Protein AF-A0A968JNY1-F1 (afdb_monomer)

Sequence (76 aa):
MISVFGSNFGEEEALAAGQTIQSQWTGIGKKVQEFEEKFAKHLHQEDFLLVDSGSNALFMAVRLLDLPKNSEIIVP

Structure (mmCIF, N/CA/C/O backbone):
data_AF-A0A968JNY1-F1
#
_entry.id   AF-A0A968JNY1-F1
#
loop_
_atom_site.group_PDB
_atom_site.id
_atom_site.type_symbol
_atom_site.label_atom_id
_atom_site.label_alt_id
_atom_site.label_comp_id
_atom_site.label_asym_id
_atom_site.label_entity_id
_atom_site.label_seq_id
_atom_site.pdbx_PDB_ins_code
_atom_site.Cartn_x
_atom_site.Cartn_y
_atom_site.Cartn_z
_atom_site.occupancy
_atom_site.B_iso_or_equiv
_atom_site.auth_seq_id
_atom_site.auth_comp_id
_atom_site.auth_asym_id
_atom_site.auth_atom_id
_atom_site.pdbx_PDB_model_num
ATOM 1 N N . MET A 1 1 ? 16.543 17.127 21.445 1.00 74.00 1 MET A N 1
ATOM 2 C CA . MET A 1 1 ? 16.911 16.420 20.199 1.00 74.00 1 MET A CA 1
ATOM 3 C C . MET A 1 1 ? 15.702 16.493 19.282 1.00 74.00 1 MET A C 1
ATOM 5 O O . MET A 1 1 ? 14.624 16.153 19.748 1.00 74.00 1 MET A O 1
ATOM 9 N N . ILE A 1 2 ? 15.840 17.021 18.063 1.00 91.12 2 ILE A N 1
ATOM 10 C CA . ILE A 1 2 ? 14.731 17.097 17.095 1.00 91.12 2 ILE A CA 1
ATOM 11 C C . ILE A 1 2 ? 14.820 15.857 16.209 1.00 91.12 2 ILE A C 1
ATOM 13 O O . ILE A 1 2 ? 15.885 15.593 15.653 1.00 91.12 2 ILE A O 1
ATOM 17 N N . SER A 1 3 ? 13.735 15.088 16.114 1.00 92.12 3 SER A N 1
ATOM 18 C CA . SER A 1 3 ? 13.697 13.918 15.236 1.00 92.12 3 SER A CA 1
ATOM 19 C C . SER A 1 3 ? 13.497 14.343 13.783 1.00 92.12 3 SER A C 1
ATOM 21 O O . SER A 1 3 ? 12.667 15.206 13.509 1.00 92.12 3 SER A O 1
ATOM 23 N N . VAL A 1 4 ? 14.233 13.722 12.858 1.00 95.56 4 VAL A N 1
ATOM 24 C CA . VAL A 1 4 ? 14.067 13.935 11.406 1.00 95.56 4 VAL A CA 1
ATOM 25 C C . VAL A 1 4 ? 12.840 13.183 10.880 1.00 95.56 4 VAL A C 1
ATOM 27 O O . VAL A 1 4 ? 12.158 13.663 9.981 1.00 95.56 4 VAL A O 1
ATOM 30 N N . PHE A 1 5 ? 12.529 12.029 11.477 1.00 95.38 5 PHE A N 1
ATOM 31 C CA . PHE A 1 5 ? 11.383 11.191 11.125 1.00 95.38 5 PHE A CA 1
ATOM 32 C C . PHE A 1 5 ? 10.626 10.763 12.382 1.00 95.38 5 PHE A C 1
ATOM 34 O O . PHE A 1 5 ? 11.213 10.593 13.451 1.00 95.38 5 PHE A O 1
ATOM 41 N N . GLY A 1 6 ? 9.320 10.568 12.263 1.00 92.88 6 GLY A N 1
ATOM 42 C CA . GLY A 1 6 ? 8.478 10.111 13.360 1.00 92.88 6 GLY A CA 1
ATOM 43 C C . GLY A 1 6 ? 7.085 9.756 12.867 1.00 92.88 6 GLY A C 1
ATOM 44 O O . GLY A 1 6 ? 6.698 10.124 11.759 1.00 92.88 6 GLY A O 1
ATOM 45 N N . SER A 1 7 ? 6.340 9.035 13.697 1.0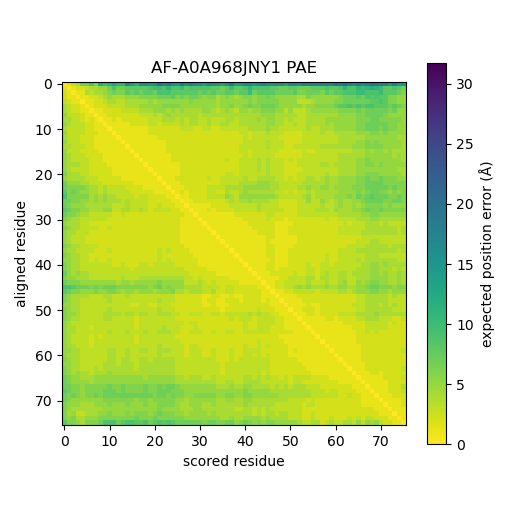0 94.69 7 SER A N 1
ATOM 46 C CA . SER A 1 7 ? 4.939 8.706 13.443 1.00 94.69 7 SER A CA 1
ATOM 47 C C . SER A 1 7 ? 4.049 9.541 14.355 1.00 94.69 7 SER A C 1
ATOM 49 O O . SER A 1 7 ? 4.361 9.713 15.532 1.00 94.69 7 SER A O 1
ATOM 51 N N . ASN A 1 8 ? 2.951 10.062 13.813 1.00 95.12 8 ASN A N 1
ATOM 52 C CA . ASN A 1 8 ? 1.968 10.835 14.565 1.00 95.12 8 ASN A CA 1
ATOM 53 C C . ASN A 1 8 ? 0.745 9.959 14.859 1.00 95.12 8 ASN A C 1
ATOM 55 O O . ASN A 1 8 ? -0.263 10.063 14.170 1.00 95.12 8 ASN A O 1
ATOM 59 N N . PHE A 1 9 ? 0.875 9.053 15.828 1.00 96.62 9 PHE A N 1
ATOM 60 C CA . PHE A 1 9 ? -0.226 8.202 16.281 1.00 96.62 9 PHE A CA 1
ATOM 61 C C . PHE A 1 9 ? -0.884 8.804 17.521 1.00 96.62 9 PHE A C 1
ATOM 63 O O . PHE A 1 9 ? -0.190 9.196 18.462 1.00 96.62 9 PHE A O 1
ATOM 70 N N . GLY A 1 10 ? -2.212 8.855 17.523 1.00 97.56 10 GLY A N 1
ATOM 71 C CA . GLY A 1 1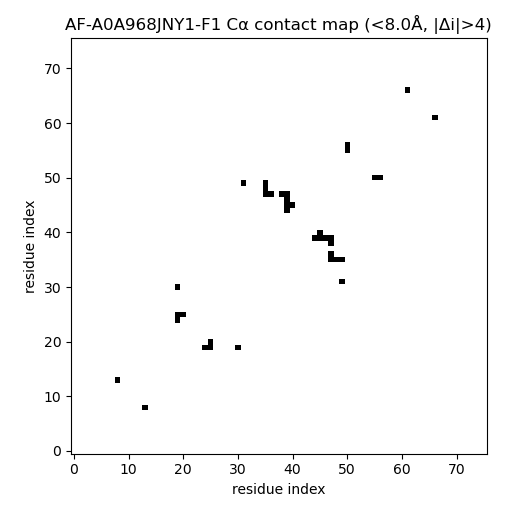0 ? -3.036 9.297 18.635 1.00 97.56 10 GLY A CA 1
ATOM 72 C C . GLY A 1 10 ? -3.936 8.188 19.179 1.00 97.56 10 GLY A C 1
ATOM 73 O O . GLY A 1 10 ? -3.742 6.993 18.942 1.00 97.56 10 GLY A O 1
ATOM 74 N N . GLU A 1 11 ? -4.936 8.603 19.954 1.00 98.31 11 GLU A N 1
ATOM 75 C CA . GLU A 1 11 ? -5.910 7.694 20.564 1.00 98.31 11 GLU A CA 1
ATOM 76 C C . GLU A 1 11 ? -6.794 7.002 19.516 1.00 98.31 11 GLU A C 1
ATOM 78 O O . GLU A 1 11 ? -7.150 5.835 19.683 1.00 98.31 11 GLU A O 1
ATOM 83 N N . GLU A 1 12 ? -7.091 7.684 18.406 1.00 98.12 12 GLU A N 1
ATOM 84 C CA . GLU A 1 12 ? -7.902 7.141 17.313 1.00 98.12 12 GLU A CA 1
ATOM 85 C C . GLU A 1 12 ? -7.243 5.909 16.675 1.00 98.12 12 GLU A C 1
ATOM 87 O O . GLU A 1 12 ? -7.889 4.865 16.529 1.00 98.12 12 GLU A O 1
ATOM 92 N N . GLU A 1 13 ? -5.945 5.979 16.360 1.00 97.62 13 GLU A N 1
ATOM 93 C CA . GLU A 1 13 ? -5.209 4.849 15.788 1.00 97.62 13 GLU A CA 1
ATOM 94 C C . GLU A 1 13 ? -5.060 3.702 16.790 1.00 97.62 13 GLU A C 1
ATOM 96 O O . GLU A 1 13 ? -5.225 2.533 16.424 1.00 97.62 13 GLU A O 1
ATOM 101 N N . ALA A 1 14 ? -4.804 4.019 18.064 1.00 98.19 14 ALA A N 1
ATOM 102 C CA . ALA A 1 14 ? -4.707 3.019 19.123 1.00 98.19 14 ALA A CA 1
ATOM 103 C C . ALA A 1 14 ? -6.031 2.258 19.309 1.00 98.19 14 ALA A C 1
ATOM 105 O O . ALA A 1 14 ? -6.035 1.026 19.403 1.00 98.19 14 ALA A O 1
ATOM 106 N N . LEU A 1 15 ? -7.162 2.970 19.303 1.00 98.25 15 LEU A N 1
ATOM 107 C CA . LEU A 1 15 ? -8.488 2.371 19.410 1.00 98.25 15 LEU A CA 1
ATOM 108 C C . LEU A 1 15 ? -8.806 1.491 18.194 1.00 98.25 15 LEU A C 1
ATOM 110 O O . LEU A 1 15 ? -9.284 0.368 18.363 1.00 98.25 15 LEU A O 1
ATOM 114 N N . ALA A 1 16 ? -8.508 1.956 16.977 1.00 96.75 16 ALA A N 1
ATOM 115 C CA . ALA A 1 16 ? -8.734 1.188 15.752 1.00 96.75 16 ALA A CA 1
ATOM 116 C C . ALA A 1 16 ? -7.909 -0.115 15.714 1.00 96.75 16 ALA A C 1
ATOM 118 O O . ALA A 1 16 ? -8.429 -1.182 15.357 1.00 96.75 16 ALA A O 1
ATOM 119 N N . ALA A 1 17 ? -6.643 -0.058 16.140 1.00 96.62 17 ALA A N 1
ATOM 120 C CA . ALA A 1 17 ? -5.796 -1.239 16.284 1.00 96.62 17 ALA A CA 1
ATOM 121 C C . ALA A 1 17 ? -6.349 -2.200 17.352 1.00 96.62 17 ALA A C 1
ATOM 123 O O . ALA A 1 17 ? -6.479 -3.401 17.103 1.00 96.62 17 ALA A O 1
ATOM 124 N N . GLY A 1 18 ? -6.758 -1.670 18.510 1.00 97.69 18 GLY A N 1
ATOM 125 C CA . GLY A 1 18 ? -7.367 -2.444 19.592 1.00 97.69 18 GLY A CA 1
ATOM 126 C C . GLY A 1 18 ? -8.644 -3.174 19.167 1.00 97.69 18 GLY A C 1
ATOM 127 O O . GLY A 1 18 ? -8.785 -4.366 19.436 1.00 97.69 18 GLY A O 1
ATOM 128 N N . GLN A 1 19 ? -9.538 -2.504 18.435 1.00 96.56 19 GLN A N 1
ATOM 129 C CA . GLN A 1 19 ? -10.758 -3.112 17.887 1.00 96.56 19 GLN A CA 1
ATOM 130 C C . GLN A 1 19 ? -10.446 -4.268 16.929 1.00 96.56 19 GLN A C 1
ATOM 132 O O . GLN A 1 19 ? -11.114 -5.302 16.962 1.00 96.56 19 GLN A O 1
ATOM 137 N N . THR A 1 20 ? -9.411 -4.123 16.099 1.00 96.69 20 THR A N 1
ATOM 138 C CA . THR A 1 20 ? -8.974 -5.180 15.175 1.00 96.69 20 THR A CA 1
ATOM 139 C C . THR A 1 20 ? -8.479 -6.407 15.944 1.00 96.69 20 THR A C 1
ATOM 141 O O . THR A 1 20 ? -8.900 -7.527 15.656 1.00 96.69 20 THR A O 1
ATOM 144 N N . ILE A 1 21 ? -7.676 -6.212 16.993 1.00 97.00 21 ILE A N 1
ATOM 145 C CA . ILE A 1 21 ? -7.212 -7.302 17.867 1.00 97.00 21 ILE A CA 1
ATOM 146 C C . ILE A 1 21 ? -8.396 -7.978 18.581 1.00 97.00 21 ILE A C 1
ATOM 148 O O . ILE A 1 21 ? -8.503 -9.205 18.599 1.00 97.00 21 ILE A O 1
ATOM 152 N N . GLN A 1 22 ? -9.322 -7.190 19.133 1.00 97.12 22 GLN A N 1
ATOM 153 C CA . GLN A 1 22 ? -10.513 -7.701 19.821 1.00 97.12 22 GLN A CA 1
ATOM 154 C C . GLN A 1 22 ? -11.436 -8.496 18.892 1.00 97.12 22 GLN A C 1
ATOM 156 O O . GLN A 1 22 ? -12.060 -9.454 19.338 1.00 97.12 22 GLN A O 1
ATOM 161 N N . SER A 1 23 ? -11.473 -8.159 17.598 1.00 95.75 23 SER A N 1
ATOM 162 C CA . SER A 1 23 ? -12.241 -8.902 16.591 1.00 95.75 23 SER A CA 1
ATOM 163 C C . SER A 1 23 ? -11.725 -10.322 16.326 1.00 95.75 23 SER A C 1
ATOM 165 O O . SER A 1 23 ? -12.397 -11.087 15.640 1.00 95.75 23 SER A O 1
ATOM 167 N N . GLN A 1 24 ? -10.546 -10.678 16.858 1.00 95.25 24 GLN A N 1
ATOM 168 C CA . GLN A 1 24 ? -9.855 -11.953 16.618 1.00 95.25 24 GLN A CA 1
ATOM 169 C C . GLN A 1 24 ? -9.488 -12.193 15.143 1.00 95.25 24 GLN A C 1
ATOM 171 O O . GLN A 1 24 ? -9.135 -13.308 14.764 1.00 95.25 24 GLN A O 1
ATOM 176 N N . TRP A 1 25 ? -9.511 -11.143 14.318 1.00 95.06 25 TRP A N 1
ATOM 177 C CA . TRP A 1 25 ? -9.073 -11.182 12.928 1.00 95.06 25 TRP A CA 1
ATOM 178 C C . TRP A 1 25 ? -8.079 -10.056 12.640 1.00 95.06 25 TRP A C 1
ATOM 180 O O . TRP A 1 25 ? -8.458 -8.920 12.361 1.00 95.06 25 TRP A O 1
ATOM 190 N N . THR A 1 26 ? -6.788 -10.376 12.708 1.00 94.50 26 THR A N 1
ATOM 191 C CA . THR A 1 26 ? -5.688 -9.416 12.498 1.00 94.50 26 THR A CA 1
ATOM 192 C C . THR A 1 26 ? -5.069 -9.482 11.101 1.00 94.50 26 THR A C 1
ATOM 194 O O . THR A 1 26 ? -4.182 -8.693 10.787 1.00 94.50 26 THR A O 1
ATOM 197 N N . GLY A 1 27 ? -5.514 -10.426 10.268 1.00 93.31 27 GLY A N 1
ATOM 198 C CA . GLY A 1 27 ? -5.048 -10.583 8.894 1.00 93.31 27 GLY A CA 1
ATOM 199 C C . GLY A 1 27 ? -5.809 -9.715 7.891 1.00 93.31 27 GLY A C 1
ATOM 200 O O . GLY A 1 27 ? -6.634 -8.872 8.247 1.00 93.31 27 GLY A O 1
ATOM 201 N N . ILE A 1 28 ? -5.563 -9.976 6.605 1.00 94.94 28 ILE A N 1
ATOM 202 C CA . ILE A 1 28 ? -6.316 -9.369 5.501 1.00 94.94 28 ILE A CA 1
ATOM 203 C C . ILE A 1 28 ? -7.799 -9.722 5.654 1.00 94.94 28 ILE A C 1
ATOM 205 O O . ILE A 1 28 ? -8.158 -10.878 5.878 1.00 94.94 28 ILE A O 1
ATOM 209 N N . GLY A 1 29 ? -8.667 -8.719 5.576 1.00 93.69 29 GLY A N 1
ATOM 210 C CA . GLY A 1 29 ? -10.099 -8.881 5.793 1.00 93.69 29 GLY A CA 1
ATOM 211 C 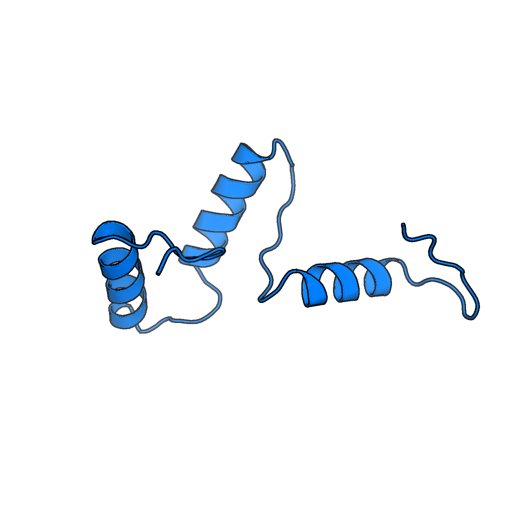C . GLY A 1 29 ? -10.833 -7.555 5.670 1.00 93.69 29 GLY A C 1
ATOM 212 O O . GLY A 1 29 ? -10.369 -6.638 4.997 1.00 93.69 29 GLY A O 1
ATOM 213 N N . LYS A 1 30 ? -11.962 -7.429 6.372 1.00 94.38 30 LYS A N 1
ATOM 214 C CA . LYS A 1 30 ? -12.875 -6.284 6.236 1.00 94.38 30 LYS A CA 1
ATOM 215 C C . LYS A 1 30 ? -12.190 -4.918 6.379 1.00 94.38 30 LYS A C 1
ATOM 217 O O . LYS A 1 30 ? -12.479 -4.011 5.612 1.00 94.38 30 LYS A O 1
ATOM 222 N N . LYS A 1 31 ? -11.267 -4.766 7.335 1.00 95.38 31 LYS A N 1
ATOM 223 C CA . LYS A 1 31 ? -10.541 -3.501 7.547 1.00 95.38 31 LYS A CA 1
ATOM 224 C C . LYS A 1 31 ? -9.604 -3.137 6.397 1.00 95.38 31 LYS A C 1
ATOM 226 O O . LYS A 1 31 ? -9.474 -1.957 6.094 1.00 95.38 31 LYS A O 1
ATOM 231 N N . VAL A 1 32 ? -8.998 -4.135 5.754 1.00 96.88 32 VAL A N 1
ATOM 232 C CA . VAL A 1 32 ? -8.177 -3.927 4.554 1.00 96.88 32 VAL A CA 1
ATOM 233 C C . VAL A 1 32 ? -9.064 -3.497 3.393 1.00 96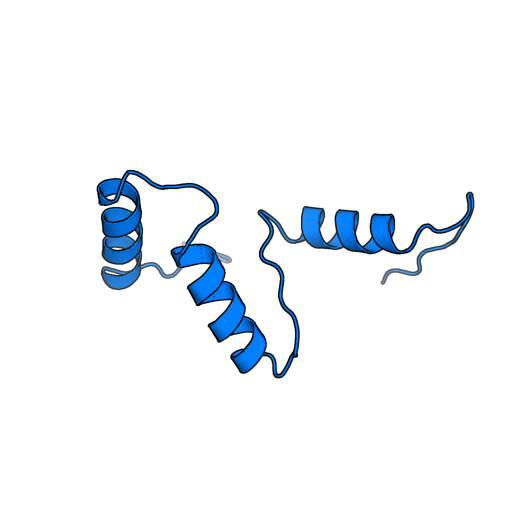.88 32 VAL A C 1
ATOM 235 O O . VAL A 1 32 ? -8.799 -2.456 2.811 1.00 96.88 32 VAL A O 1
ATOM 238 N N . GLN A 1 33 ? -10.175 -4.196 3.152 1.00 96.81 33 GLN A N 1
ATOM 239 C CA . GLN A 1 33 ? -11.126 -3.821 2.103 1.00 96.81 33 GLN A CA 1
ATOM 240 C C . GLN A 1 33 ? -11.663 -2.387 2.292 1.00 96.81 33 GLN A C 1
ATOM 242 O O . GLN A 1 33 ? -11.656 -1.587 1.361 1.00 96.81 33 GLN A O 1
ATOM 247 N N . GLU A 1 34 ? -12.068 -2.026 3.517 1.00 96.62 34 GLU A N 1
ATOM 248 C CA . GLU A 1 34 ? -12.513 -0.663 3.849 1.00 96.62 34 GLU A CA 1
ATOM 249 C C . GLU A 1 34 ? -11.427 0.389 3.570 1.00 96.62 34 GLU A C 1
ATOM 251 O O . GLU A 1 34 ? -11.744 1.519 3.189 1.00 96.62 34 GLU A O 1
ATOM 256 N N . PHE A 1 35 ? -10.156 0.052 3.807 1.00 97.12 35 PHE A N 1
ATOM 257 C CA . PHE A 1 35 ? -9.032 0.929 3.499 1.00 97.12 35 PHE A CA 1
ATOM 258 C C . PHE A 1 35 ? -8.840 1.060 1.988 1.00 97.12 35 PHE A C 1
ATOM 260 O O . PHE A 1 35 ? -8.790 2.184 1.499 1.00 97.12 35 PHE A O 1
ATOM 267 N N . GLU A 1 36 ? -8.796 -0.052 1.254 1.00 98.00 36 GLU A N 1
ATOM 268 C CA . GLU A 1 36 ? -8.586 -0.070 -0.197 1.00 98.00 36 GLU A CA 1
ATOM 269 C C . GLU A 1 36 ? -9.653 0.745 -0.937 1.00 98.00 36 GLU A C 1
ATOM 271 O O . GLU A 1 36 ? -9.308 1.619 -1.729 1.00 98.00 36 GLU A O 1
ATOM 276 N N . GLU A 1 37 ? -10.935 0.566 -0.603 1.00 97.75 37 GLU A N 1
ATOM 277 C CA . GLU A 1 37 ? -12.045 1.326 -1.197 1.00 97.75 37 GLU A CA 1
ATOM 278 C C . GLU A 1 37 ? -11.916 2.840 -0.943 1.00 97.75 37 GLU A C 1
ATOM 280 O O . GLU A 1 37 ? -12.095 3.668 -1.844 1.00 97.75 37 GLU A O 1
ATOM 285 N N . LYS A 1 38 ? -11.586 3.229 0.296 1.00 97.88 38 LYS A N 1
ATOM 286 C CA . LYS A 1 38 ? -11.409 4.644 0.663 1.00 97.88 38 LYS A CA 1
ATOM 287 C C . LYS A 1 38 ? -10.185 5.250 -0.012 1.00 97.88 38 LYS A C 1
ATOM 289 O O . LYS A 1 38 ? -10.242 6.405 -0.439 1.00 97.88 38 LYS A O 1
ATOM 294 N N . PHE A 1 39 ? -9.093 4.497 -0.095 1.00 97.69 39 PHE A N 1
ATOM 295 C CA . PHE A 1 39 ? -7.831 4.980 -0.638 1.00 97.69 39 PHE A CA 1
ATOM 296 C C . PHE A 1 39 ? -7.867 5.064 -2.167 1.00 97.69 39 PHE A C 1
ATOM 298 O O . PHE A 1 39 ? -7.435 6.076 -2.713 1.00 97.69 39 PHE A O 1
ATOM 305 N N . ALA A 1 40 ? -8.485 4.094 -2.852 1.00 98.06 40 ALA A N 1
ATOM 306 C CA . ALA A 1 40 ? -8.767 4.159 -4.289 1.00 98.06 40 ALA A CA 1
ATOM 307 C C . ALA A 1 40 ? -9.539 5.438 -4.640 1.00 98.06 40 ALA A C 1
ATOM 309 O O . ALA A 1 40 ? -9.110 6.235 -5.478 1.00 98.06 40 ALA A O 1
ATOM 310 N N . LYS A 1 41 ? -10.623 5.711 -3.897 1.00 98.12 41 LYS A N 1
ATOM 311 C CA . LYS A 1 41 ? -11.414 6.936 -4.056 1.00 98.12 41 LYS A CA 1
ATOM 312 C C . LYS A 1 41 ? -10.594 8.202 -3.802 1.00 98.12 41 LYS A C 1
ATOM 314 O O . LYS A 1 41 ? -10.758 9.180 -4.529 1.00 98.12 41 LYS A O 1
ATOM 319 N N . HIS A 1 42 ? -9.745 8.203 -2.775 1.00 97.94 42 HIS A N 1
ATOM 320 C CA . HIS A 1 42 ? -8.883 9.340 -2.447 1.00 97.94 42 HIS A CA 1
ATOM 321 C C . HIS A 1 42 ? -7.850 9.631 -3.546 1.00 97.94 42 HIS A C 1
ATOM 323 O O . HIS A 1 42 ? -7.594 10.793 -3.844 1.00 97.94 42 HIS A O 1
ATOM 329 N N . LEU A 1 43 ? -7.293 8.589 -4.169 1.00 97.50 43 LEU A N 1
ATOM 330 C CA . LEU A 1 43 ? -6.314 8.696 -5.255 1.00 97.50 43 LEU A CA 1
ATOM 331 C C . LEU A 1 43 ? -6.944 8.885 -6.644 1.00 97.50 43 LEU A C 1
ATOM 333 O O . LEU A 1 43 ? -6.210 9.001 -7.626 1.00 97.50 43 LEU A O 1
ATOM 337 N N . HIS A 1 44 ? -8.277 8.907 -6.737 1.00 97.69 44 HIS A N 1
ATOM 338 C CA . HIS A 1 44 ? -9.018 8.908 -8.001 1.00 97.69 44 HIS A CA 1
ATOM 339 C C . HIS A 1 44 ? -8.623 7.743 -8.925 1.00 97.69 44 HIS A C 1
ATOM 341 O O . HIS A 1 44 ? -8.482 7.924 -10.132 1.00 97.69 44 HIS A O 1
ATOM 347 N N . GLN A 1 45 ? -8.429 6.559 -8.343 1.00 97.31 45 GLN A N 1
ATOM 348 C CA . GLN A 1 45 ? -8.147 5.319 -9.064 1.00 97.31 45 GLN A CA 1
ATOM 349 C C . GLN A 1 45 ? -9.340 4.371 -8.982 1.00 97.31 45 GLN A C 1
ATOM 351 O O . GLN A 1 45 ? -10.094 4.396 -8.007 1.00 97.31 45 GLN A O 1
ATOM 356 N N . GLU A 1 46 ? -9.504 3.545 -10.013 1.00 94.56 46 GLU A N 1
ATOM 357 C CA . GLU A 1 46 ? -10.541 2.508 -10.049 1.00 94.56 46 GLU A CA 1
ATOM 358 C C . GLU A 1 46 ? -10.176 1.338 -9.129 1.00 94.56 46 GLU A C 1
ATOM 360 O O . GLU A 1 46 ? -11.003 0.913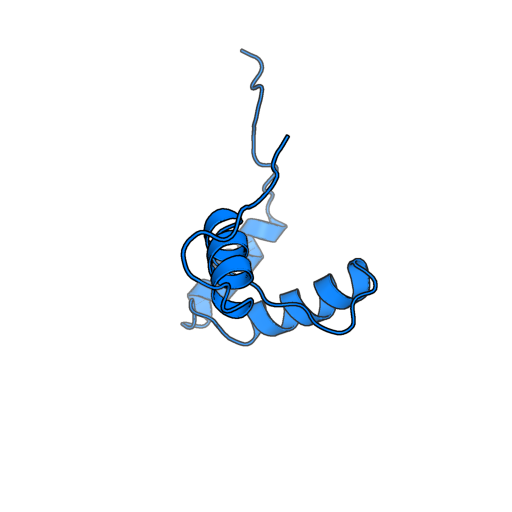 -8.324 1.00 94.56 46 GLU A O 1
ATOM 365 N N . ASP A 1 47 ? -8.914 0.903 -9.178 1.00 93.88 47 ASP A N 1
ATOM 366 C CA . ASP A 1 47 ? -8.392 -0.217 -8.399 1.00 93.88 47 ASP A CA 1
ATOM 367 C C . ASP A 1 47 ? -7.274 0.224 -7.447 1.00 93.88 47 ASP A C 1
ATOM 369 O O . AS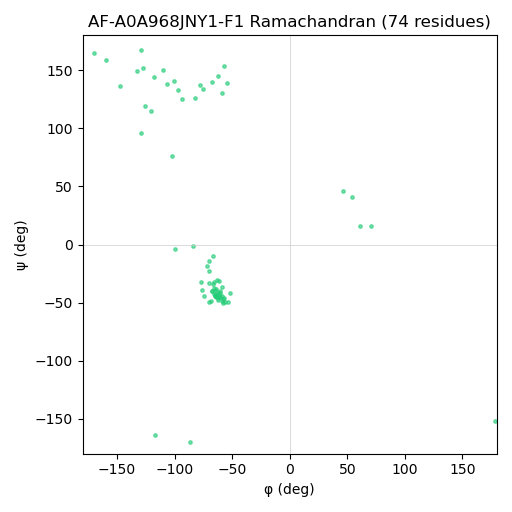P A 1 47 ? -6.434 1.071 -7.769 1.00 93.88 47 ASP A O 1
ATOM 373 N N . PHE A 1 48 ? -7.230 -0.394 -6.266 1.00 96.75 48 PHE A N 1
ATOM 374 C CA . PHE A 1 48 ? -6.144 -0.241 -5.304 1.00 96.75 48 PHE A CA 1
ATOM 375 C C . PHE A 1 48 ? -5.944 -1.549 -4.536 1.00 96.75 48 PHE A C 1
ATOM 377 O O . PHE A 1 48 ? -6.914 -2.162 -4.099 1.00 96.75 48 PHE A O 1
ATOM 384 N N . LEU A 1 49 ? -4.684 -1.945 -4.349 1.00 95.75 49 LEU A N 1
ATOM 385 C CA . LEU A 1 49 ? -4.309 -3.156 -3.623 1.00 95.75 49 LEU A CA 1
ATOM 386 C C . LEU A 1 49 ? -3.315 -2.810 -2.514 1.00 95.75 49 LEU A C 1
ATOM 388 O O . LEU A 1 49 ? -2.214 -2.319 -2.784 1.00 95.75 49 LEU A O 1
ATOM 392 N N . LEU A 1 50 ? -3.690 -3.088 -1.267 1.00 96.31 50 LEU A N 1
ATOM 393 C CA . LEU A 1 50 ? -2.805 -2.951 -0.121 1.00 96.31 50 LEU A CA 1
ATOM 394 C C . LEU A 1 50 ? -1.795 -4.103 -0.100 1.00 96.31 50 LEU A C 1
ATOM 396 O O . 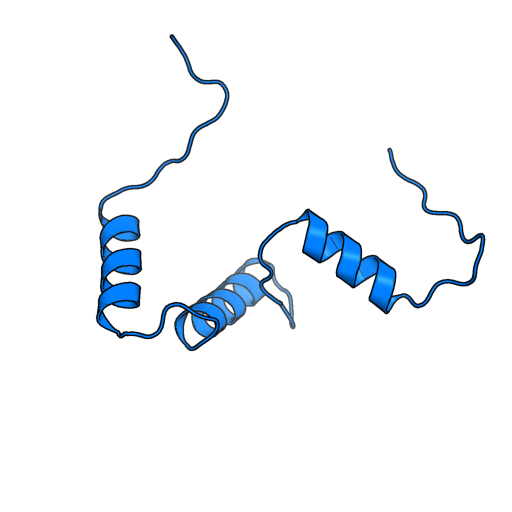LEU A 1 50 ? -2.146 -5.278 -0.184 1.00 96.31 50 LEU A O 1
ATOM 400 N N . VAL A 1 51 ? -0.529 -3.754 0.113 1.00 96.50 51 VAL A N 1
ATOM 401 C CA . VAL A 1 51 ? 0.550 -4.703 0.406 1.00 96.50 51 VAL A CA 1
ATOM 402 C C . VAL A 1 51 ? 1.312 -4.266 1.656 1.00 96.50 51 VAL A C 1
ATOM 404 O O . VAL A 1 51 ? 1.160 -3.146 2.142 1.00 96.50 51 VAL A O 1
ATOM 407 N N . ASP A 1 52 ? 2.140 -5.156 2.189 1.00 95.19 52 ASP A N 1
ATOM 408 C CA . ASP A 1 52 ? 2.877 -4.982 3.444 1.00 95.19 52 ASP A CA 1
ATOM 409 C C . ASP A 1 52 ? 4.031 -3.965 3.368 1.00 95.19 52 ASP A C 1
ATOM 411 O O . ASP A 1 52 ? 4.498 -3.486 4.402 1.00 95.19 52 ASP A O 1
ATOM 415 N N . SER A 1 53 ? 4.508 -3.615 2.167 1.00 97.38 53 SER A N 1
ATOM 416 C CA . SER A 1 53 ? 5.526 -2.575 1.979 1.00 97.38 53 SER A CA 1
ATOM 417 C C . SER A 1 53 ? 5.569 -2.009 0.557 1.00 97.38 53 SER A C 1
ATOM 419 O O . SER A 1 53 ? 5.201 -2.674 -0.413 1.00 97.38 53 SER A O 1
ATOM 421 N N . GLY A 1 54 ? 6.124 -0.799 0.409 1.00 96.56 54 GLY A N 1
ATOM 422 C CA . GLY A 1 54 ? 6.394 -0.207 -0.908 1.00 96.56 54 GLY A CA 1
ATOM 423 C C . GLY A 1 54 ? 7.384 -1.023 -1.752 1.00 96.56 54 GLY A C 1
ATOM 424 O O . GLY A 1 54 ? 7.244 -1.095 -2.970 1.00 96.56 54 GLY A O 1
ATOM 425 N N . SER A 1 55 ? 8.341 -1.708 -1.117 1.00 97.94 55 SER A N 1
ATOM 426 C CA . SER A 1 55 ? 9.274 -2.603 -1.812 1.00 97.94 55 SER A CA 1
ATOM 427 C C . SER A 1 55 ? 8.562 -3.810 -2.421 1.00 97.94 55 SER A C 1
ATOM 429 O O . SER A 1 55 ? 8.825 -4.152 -3.572 1.00 97.94 55 SER A O 1
ATOM 431 N N . ASN A 1 56 ? 7.626 -4.426 -1.689 1.00 97.19 56 ASN A N 1
ATOM 432 C CA . ASN A 1 56 ? 6.826 -5.530 -2.221 1.00 97.19 56 ASN A CA 1
ATOM 433 C C . ASN A 1 56 ? 5.839 -5.054 -3.290 1.00 97.19 56 ASN A C 1
ATOM 435 O O . ASN A 1 56 ? 5.638 -5.772 -4.268 1.00 97.19 56 ASN A O 1
ATOM 439 N N . ALA A 1 57 ? 5.304 -3.833 -3.170 1.00 97.44 57 ALA A N 1
ATOM 440 C CA . ALA A 1 57 ? 4.501 -3.218 -4.228 1.00 97.44 57 ALA A CA 1
ATOM 441 C C . ALA A 1 57 ? 5.299 -3.120 -5.538 1.00 97.44 57 ALA A C 1
ATOM 443 O O . ALA A 1 57 ? 4.841 -3.587 -6.579 1.00 97.44 57 ALA A O 1
ATOM 444 N N . LEU A 1 58 ? 6.524 -2.581 -5.478 1.00 97.19 58 LEU A N 1
ATOM 445 C CA . LEU A 1 58 ? 7.409 -2.469 -6.641 1.00 97.19 58 LEU A CA 1
ATOM 446 C C . LEU A 1 58 ? 7.836 -3.838 -7.178 1.00 97.19 58 LEU A C 1
ATOM 448 O O . LEU A 1 58 ? 7.812 -4.055 -8.388 1.00 97.19 58 LEU A O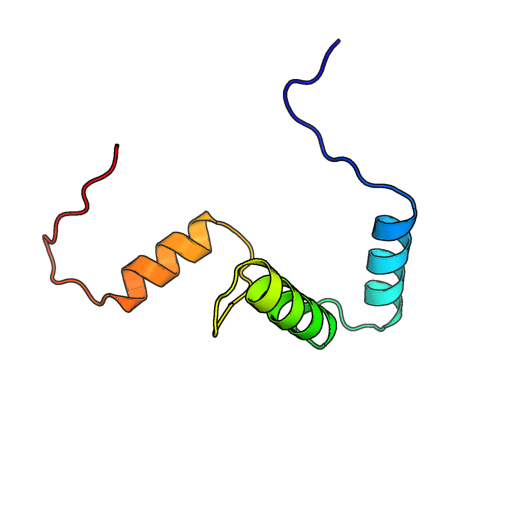 1
ATOM 452 N N . PHE A 1 59 ? 8.192 -4.778 -6.299 1.00 96.69 59 PHE A N 1
ATOM 453 C CA . PHE A 1 59 ? 8.556 -6.135 -6.702 1.00 96.69 59 PHE A CA 1
ATOM 454 C C . PHE A 1 59 ? 7.409 -6.820 -7.449 1.00 96.69 59 PHE A C 1
ATOM 456 O O . PHE A 1 59 ? 7.620 -7.358 -8.534 1.00 96.69 59 PHE A O 1
ATOM 463 N N . MET A 1 60 ? 6.196 -6.772 -6.897 1.00 97.81 60 MET A N 1
ATOM 464 C CA . MET A 1 60 ? 5.002 -7.330 -7.524 1.00 97.81 60 MET A CA 1
ATOM 465 C C . MET A 1 60 ? 4.703 -6.643 -8.858 1.00 97.81 60 MET A C 1
ATOM 467 O O . MET A 1 60 ? 4.481 -7.338 -9.844 1.00 97.81 60 MET A O 1
ATOM 471 N N . ALA A 1 61 ? 4.764 -5.310 -8.918 1.00 96.25 61 ALA A N 1
ATOM 472 C CA . ALA A 1 61 ? 4.546 -4.562 -10.152 1.00 96.25 61 ALA A CA 1
ATOM 473 C C . ALA A 1 61 ? 5.507 -5.016 -11.262 1.00 96.25 61 ALA A C 1
ATOM 475 O O . ALA A 1 61 ? 5.066 -5.366 -12.352 1.00 96.25 61 ALA A O 1
ATOM 476 N N . VAL A 1 62 ? 6.809 -5.108 -10.970 1.00 96.44 62 VAL A N 1
ATOM 477 C CA . VAL A 1 62 ? 7.811 -5.565 -11.948 1.00 96.44 62 VAL A CA 1
ATOM 478 C C . VAL A 1 62 ? 7.605 -7.033 -12.330 1.00 96.44 62 VAL A C 1
ATOM 480 O O . VAL A 1 62 ? 7.772 -7.390 -13.494 1.00 96.44 62 VAL A O 1
ATOM 483 N N . ARG A 1 63 ? 7.219 -7.895 -11.380 1.00 96.62 63 ARG A N 1
ATOM 484 C CA . ARG A 1 63 ? 6.914 -9.307 -11.662 1.00 96.62 63 ARG A CA 1
ATOM 485 C C . ARG A 1 63 ? 5.716 -9.471 -12.591 1.00 96.62 63 ARG A C 1
ATOM 487 O O . ARG A 1 63 ? 5.770 -10.324 -13.469 1.00 96.62 63 ARG A O 1
ATOM 494 N N . LEU A 1 64 ? 4.671 -8.665 -12.415 1.00 97.56 64 LEU A N 1
ATOM 495 C CA . LEU A 1 64 ? 3.458 -8.713 -13.235 1.00 97.56 64 LEU A CA 1
ATOM 496 C C . LEU A 1 64 ? 3.675 -8.217 -14.669 1.00 97.56 64 LEU A C 1
ATOM 498 O O . LEU A 1 64 ? 2.923 -8.608 -15.555 1.00 97.56 64 LEU A O 1
ATOM 502 N N . LEU A 1 65 ? 4.702 -7.398 -14.914 1.00 97.50 65 LEU A N 1
ATOM 503 C CA . LEU A 1 65 ? 5.066 -6.970 -16.268 1.00 97.50 65 LEU A CA 1
ATOM 504 C C . LEU A 1 65 ? 5.658 -8.101 -17.129 1.00 97.50 65 LEU A C 1
ATOM 506 O O . LEU A 1 65 ? 5.774 -7.912 -18.336 1.00 97.50 65 LEU A O 1
ATOM 510 N N . ASP A 1 66 ? 6.053 -9.232 -16.525 1.00 97.50 66 ASP A N 1
ATOM 511 C CA . ASP A 1 66 ? 6.612 -10.420 -17.200 1.00 97.50 66 ASP A CA 1
ATOM 512 C C . ASP A 1 66 ? 7.698 -10.084 -18.242 1.00 97.50 66 ASP A C 1
ATOM 514 O O . ASP A 1 66 ? 7.698 -10.536 -19.389 1.00 97.50 66 ASP A O 1
ATOM 518 N N . LEU A 1 67 ? 8.625 -9.206 -17.849 1.00 97.38 67 LEU A N 1
ATOM 519 C CA . LEU A 1 67 ? 9.636 -8.677 -18.757 1.00 97.38 67 LEU A CA 1
ATOM 520 C C . LEU A 1 67 ? 10.635 -9.769 -19.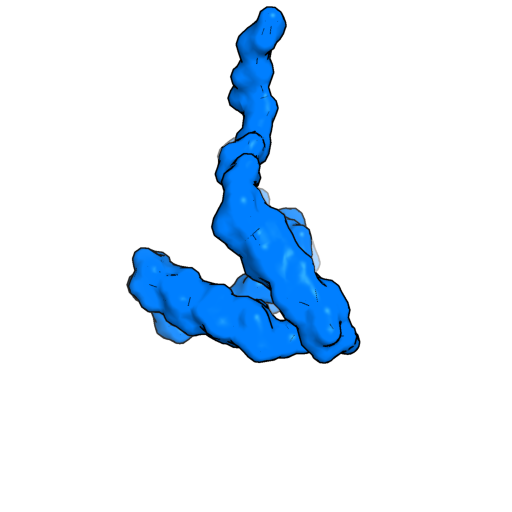192 1.00 97.38 67 LEU A C 1
ATOM 522 O O . LEU A 1 67 ? 11.114 -10.540 -18.352 1.00 97.38 67 LEU A O 1
ATOM 526 N N . PRO A 1 68 ? 11.050 -9.799 -20.474 1.00 97.94 68 PRO A N 1
ATOM 527 C CA . PRO A 1 68 ? 12.079 -10.715 -20.947 1.00 97.94 68 PRO A CA 1
ATOM 528 C C . PRO A 1 68 ? 13.397 -10.574 -20.182 1.00 97.94 68 PRO A C 1
ATOM 530 O O . PRO A 1 68 ? 13.763 -9.497 -19.696 1.00 97.94 68 PRO A O 1
ATOM 533 N N . LYS A 1 69 ? 14.176 -11.657 -20.146 1.00 96.81 69 LYS A N 1
ATOM 534 C CA . LYS A 1 69 ? 15.542 -11.617 -19.615 1.00 96.81 69 LYS A CA 1
ATOM 535 C C . LYS A 1 69 ? 16.355 -10.530 -20.333 1.00 96.81 69 LYS A C 1
ATOM 537 O O . LYS A 1 69 ? 16.302 -10.429 -21.555 1.00 96.81 69 LYS A O 1
ATOM 542 N N . ASN A 1 70 ? 17.156 -9.791 -19.565 1.00 97.44 70 ASN A N 1
ATOM 543 C CA . ASN A 1 70 ? 17.963 -8.646 -20.012 1.00 97.44 70 ASN A CA 1
ATOM 544 C C . ASN A 1 70 ? 17.159 -7.383 -20.370 1.00 97.44 70 ASN A C 1
ATOM 546 O O . ASN A 1 70 ? 17.710 -6.487 -21.001 1.00 97.44 70 ASN A O 1
ATOM 550 N N . SER A 1 71 ? 15.890 -7.288 -19.964 1.00 97.94 71 SER A N 1
ATOM 551 C CA . SER A 1 71 ? 15.177 -6.007 -19.997 1.00 97.94 71 SER A CA 1
ATOM 552 C C . SER A 1 71 ? 15.847 -4.989 -19.074 1.00 97.94 71 SER A C 1
ATOM 554 O O . SER A 1 71 ? 16.343 -5.343 -18.002 1.00 97.94 71 SER A O 1
ATOM 556 N N . GLU A 1 72 ? 15.833 -3.725 -19.481 1.00 97.56 72 GLU A N 1
ATOM 557 C CA . GLU A 1 72 ? 16.383 -2.611 -18.712 1.00 97.56 72 GLU A CA 1
ATOM 558 C C . GLU A 1 72 ? 15.261 -1.855 -17.990 1.00 97.56 72 GLU A C 1
ATOM 560 O O . GLU A 1 72 ? 14.177 -1.652 -18.539 1.00 97.56 72 GLU A O 1
ATOM 565 N N . ILE A 1 73 ? 15.525 -1.428 -16.753 1.00 96.25 73 ILE A N 1
ATOM 566 C CA . ILE A 1 73 ? 14.636 -0.566 -15.969 1.00 96.25 73 ILE A CA 1
ATOM 567 C C . ILE A 1 73 ? 15.417 0.703 -15.649 1.00 96.25 73 ILE A C 1
ATOM 569 O O . ILE A 1 73 ? 16.424 0.656 -14.945 1.00 96.25 73 ILE A O 1
ATOM 573 N N . ILE A 1 74 ? 14.958 1.833 -16.179 1.00 97.44 74 ILE A N 1
ATOM 574 C CA . ILE A 1 74 ? 15.580 3.134 -15.935 1.00 97.44 74 ILE A CA 1
ATOM 575 C C . ILE A 1 74 ? 15.067 3.667 -14.597 1.00 97.44 74 ILE A C 1
ATOM 577 O O . ILE A 1 74 ? 13.858 3.767 -14.386 1.00 97.44 74 ILE A O 1
ATOM 581 N N . VAL A 1 75 ? 15.991 4.021 -13.709 1.00 96.38 75 VAL A N 1
ATOM 582 C CA . VAL A 1 75 ? 15.713 4.644 -12.410 1.00 96.38 75 VAL A CA 1
ATOM 583 C C . VAL A 1 75 ? 16.544 5.932 -12.274 1.00 96.38 75 VAL A C 1
ATOM 585 O O . VAL A 1 75 ? 17.588 6.019 -12.925 1.00 96.38 75 VAL A O 1
ATOM 588 N N . PRO A 1 76 ? 16.087 6.936 -11.502 1.00 95.31 76 PRO A N 1
ATOM 589 C CA . PRO A 1 76 ? 16.870 8.137 -11.193 1.00 95.31 76 PRO A CA 1
ATOM 590 C C . PRO A 1 76 ? 18.179 7.862 -10.444 1.00 95.31 76 PRO A C 1
ATOM 592 O O . PRO A 1 76 ? 18.239 6.857 -9.697 1.00 95.31 76 PRO A O 1
#

pLDDT: mean 96.2, std 2.97, range [74.0, 98.31]

Nearest PDB structures (foldseek):
  6yxu-assembly1_C  TM=2.603E-01  e=6.692E+00  Mycolicibacterium smegmatis MC2 155

Radius of gyration: 17.5 Å; Cα contacts (8 Å, |Δi|>4): 19; chains: 1; bounding box: 31×29×42 Å

Solvent-accessible surface area (backbone atoms only — not comparable to full-atom values): 5098 Å² total; per-residue (Å²): 136,85,74,94,72,84,82,94,78,55,69,68,56,52,50,57,52,48,52,35,57,73,67,75,56,82,67,92,46,73,71,52,54,58,46,29,57,53,49,16,60,72,69,74,40,96,73,58,81,88,68,98,41,72,67,56,49,52,50,50,54,57,58,73,65,67,66,61,90,89,68,84,80,92,75,137

Mean predicted aligned error: 3.4 Å

Secondary structure (DSSP, 8-state):
---SS-----HHHHHHHHHHHHTT--SSSHHHHHHHHHHHHHHT-S-----S-HHHHHHHHHHHTTPPTT------

Foldseek 3Di:
DDDPDDDDDDPVNVVVQVVCVVVVHVDDDDVQVVVQVVVCVVVVHPGDDDDPDPVVVVVVVVVVVVDDPPDDDDDD